Protein AF-A0AAW0KM69-F1 (afdb_monomer_lite)

Foldseek 3Di:
DVLLVLLVVLVVVVVPPPDDDDDDDDDDDDDDDDPDDPPPQLVLQLVLLLVLQVVDPCSPVVDDSVLSSLLSSLLSCSSVVPDPVVSVVSCVVPVVDDPVSSPVSNVVSSVSLNCLVPDPSSVVSVVVSVVVVVVVVVPD

InterPro domains:
  IPR004367 Cyclin, C-terminal domain [PF02984] (39-132)
  IPR004367 Cyclin, C-terminal domain [SM01332] (32-138)
  IPR036915 Cyclin-like superfamily [SSF47954] (38-133)

pLDDT: mean 71.15, std 20.93, range [28.84, 95.12]

Structure (mmCIF, N/CA/C/O backbone):
data_AF-A0AAW0KM69-F1
#
_entry.id   AF-A0AAW0KM69-F1
#
loop_
_atom_site.group_PDB
_atom_site.id
_atom_site.type_symbol
_atom_site.label_atom_id
_atom_site.label_alt_id
_atom_site.label_comp_id
_atom_site.label_asym_id
_atom_site.label_entity_id
_atom_site.label_seq_id
_atom_site.pdbx_PDB_ins_code
_atom_site.Cartn_x
_atom_site.Cartn_y
_atom_site.Cartn_z
_atom_site.occupancy
_atom_site.B_iso_or_equiv
_atom_site.auth_seq_id
_atom_site.auth_comp_id
_atom_site.auth_asym_id
_atom_site.auth_atom_id
_atom_site.pdbx_PDB_model_num
ATOM 1 N N . MET A 1 1 ? -13.275 2.344 11.285 1.00 47.19 1 MET A N 1
ATOM 2 C CA . MET A 1 1 ? -14.400 1.692 10.563 1.00 47.19 1 MET A CA 1
ATOM 3 C C . MET A 1 1 ? -14.613 2.178 9.125 1.00 47.19 1 MET A C 1
ATOM 5 O O . MET A 1 1 ? -14.965 1.356 8.287 1.00 47.19 1 MET A O 1
ATOM 9 N N . ALA A 1 2 ? -14.397 3.459 8.785 1.00 50.53 2 ALA A N 1
ATOM 10 C CA . ALA A 1 2 ? -14.649 3.976 7.429 1.00 50.53 2 ALA A CA 1
ATOM 11 C C . ALA A 1 2 ? -13.738 3.376 6.336 1.00 50.53 2 ALA A C 1
ATOM 13 O O . ALA A 1 2 ? -14.227 3.068 5.251 1.00 50.53 2 ALA A O 1
ATOM 14 N N . ILE A 1 3 ? -12.450 3.142 6.631 1.00 54.28 3 ILE A N 1
ATOM 15 C CA . ILE A 1 3 ? -11.499 2.487 5.711 1.00 54.28 3 ILE A CA 1
ATOM 16 C C . ILE A 1 3 ? -11.911 1.047 5.451 1.00 54.28 3 ILE A C 1
ATOM 18 O O . ILE A 1 3 ? -12.055 0.651 4.302 1.00 54.28 3 ILE A O 1
ATOM 22 N N . LEU A 1 4 ? -12.170 0.284 6.515 1.00 53.44 4 LEU A N 1
ATOM 23 C CA . LEU A 1 4 ? -12.628 -1.096 6.401 1.00 53.44 4 LEU A CA 1
ATOM 24 C C . LEU A 1 4 ? -13.962 -1.166 5.644 1.00 53.44 4 LEU A C 1
ATOM 26 O O . LEU A 1 4 ? -14.113 -2.000 4.767 1.00 53.44 4 LEU A O 1
ATOM 30 N N . ALA A 1 5 ? -14.895 -0.240 5.879 1.00 59.59 5 ALA A N 1
ATOM 31 C CA . ALA A 1 5 ? -16.146 -0.161 5.129 1.00 59.59 5 ALA A CA 1
ATOM 32 C C . ALA A 1 5 ? -15.955 0.260 3.659 1.00 59.59 5 ALA A C 1
ATOM 34 O O . ALA A 1 5 ? -16.709 -0.194 2.800 1.00 59.59 5 ALA A O 1
ATOM 35 N N . LYS A 1 6 ? -14.984 1.128 3.334 1.00 60.16 6 LYS A N 1
ATOM 36 C CA . LYS A 1 6 ? -14.626 1.476 1.944 1.00 60.16 6 LYS A CA 1
ATOM 37 C C . LYS A 1 6 ? -13.943 0.298 1.245 1.00 60.16 6 LYS A C 1
ATOM 39 O O . LYS A 1 6 ? -14.342 -0.033 0.134 1.00 60.16 6 LYS A O 1
ATOM 44 N N . LEU A 1 7 ? -13.010 -0.385 1.911 1.00 57.78 7 LEU A N 1
ATOM 45 C CA . LEU A 1 7 ? -12.372 -1.614 1.434 1.00 57.78 7 LEU A CA 1
ATOM 46 C C . LEU A 1 7 ? -13.420 -2.709 1.197 1.00 57.78 7 LEU A C 1
ATOM 48 O O . LEU A 1 7 ? -13.549 -3.186 0.076 1.00 57.78 7 LEU A O 1
ATOM 52 N N . LEU A 1 8 ? -14.244 -3.035 2.198 1.00 57.62 8 LEU A N 1
ATOM 53 C CA . LEU A 1 8 ? -15.314 -4.032 2.094 1.00 57.62 8 LEU A CA 1
ATOM 54 C C . LEU A 1 8 ? -16.343 -3.674 1.011 1.00 57.62 8 LEU A C 1
ATOM 56 O O . LEU A 1 8 ? -16.733 -4.553 0.249 1.00 57.62 8 LEU A O 1
ATOM 60 N N . ARG A 1 9 ? -16.746 -2.398 0.870 1.00 59.50 9 ARG A N 1
ATOM 61 C CA . ARG A 1 9 ? -17.599 -1.953 -0.254 1.00 59.50 9 ARG A CA 1
ATOM 62 C C . ARG A 1 9 ? -16.911 -2.135 -1.607 1.00 59.50 9 ARG A C 1
ATOM 64 O O . ARG A 1 9 ? -17.553 -2.566 -2.561 1.00 59.50 9 ARG A O 1
ATOM 71 N N . CYS A 1 10 ? -15.616 -1.839 -1.698 1.00 51.16 10 CYS A N 1
ATOM 72 C CA . CYS A 1 10 ? -14.842 -2.009 -2.926 1.00 51.16 10 CYS A CA 1
ATOM 73 C C . CYS A 1 10 ? -14.716 -3.492 -3.324 1.00 51.16 10 CYS A C 1
ATOM 75 O O . CYS A 1 10 ? -14.836 -3.812 -4.504 1.00 51.16 10 CYS A O 1
ATOM 77 N N . PHE A 1 11 ? -14.554 -4.405 -2.358 1.00 50.12 11 PHE A N 1
ATOM 78 C CA . PHE A 1 11 ? -14.540 -5.851 -2.619 1.00 50.12 11 PHE A CA 1
ATOM 79 C C . PHE A 1 11 ? -15.925 -6.404 -2.959 1.00 50.12 11 PHE A C 1
ATOM 81 O O . PHE A 1 11 ? -16.048 -7.177 -3.907 1.00 50.12 11 PHE A O 1
ATOM 88 N N . LYS A 1 12 ? -16.979 -5.965 -2.258 1.00 44.97 12 LYS A N 1
ATOM 89 C CA . LYS A 1 12 ? -18.355 -6.428 -2.497 1.00 44.97 12 LYS A CA 1
ATOM 90 C C . LYS A 1 12 ? -18.858 -6.061 -3.899 1.00 44.97 12 LYS A C 1
ATOM 92 O O . LYS A 1 12 ? -19.522 -6.871 -4.534 1.00 44.97 12 LYS A O 1
ATOM 97 N N . ASN A 1 13 ? -18.451 -4.907 -4.430 1.00 44.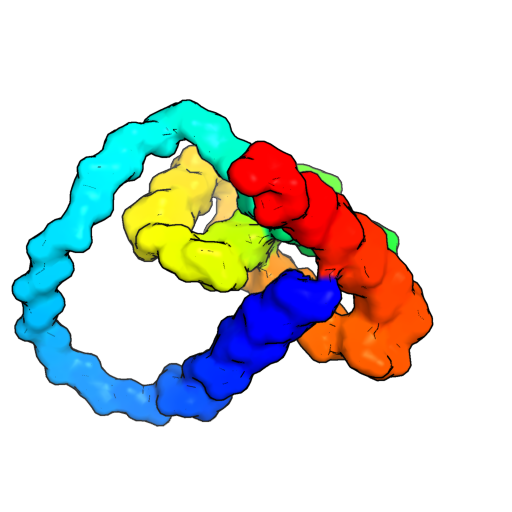69 13 ASN A N 1
ATOM 98 C CA . ASN A 1 13 ? -18.793 -4.499 -5.798 1.00 44.69 13 ASN A CA 1
ATOM 99 C C . ASN A 1 13 ? -17.961 -5.208 -6.886 1.00 44.69 13 ASN A C 1
ATOM 101 O O . ASN A 1 13 ? -18.360 -5.198 -8.045 1.00 44.69 13 ASN A O 1
ATOM 105 N N . LYS A 1 14 ? -16.824 -5.837 -6.550 1.00 42.59 14 LYS A N 1
ATOM 106 C CA . LYS A 1 14 ? -15.973 -6.540 -7.530 1.00 42.59 14 LYS A CA 1
ATOM 107 C C . LYS A 1 14 ? -16.419 -7.986 -7.797 1.00 42.59 14 LYS A C 1
ATOM 109 O O . LYS A 1 14 ? -16.033 -8.548 -8.813 1.00 42.59 14 LYS A O 1
ATOM 114 N N . VAL A 1 15 ? -17.264 -8.565 -6.937 1.00 37.44 15 VAL A N 1
ATOM 115 C CA . VAL A 1 15 ? -17.834 -9.918 -7.120 1.00 37.44 15 VAL A CA 1
ATOM 116 C C . VAL A 1 15 ? -18.979 -9.936 -8.152 1.00 37.44 15 VAL A C 1
ATOM 118 O O . VAL A 1 15 ? -19.299 -10.993 -8.679 1.00 37.44 15 VAL A O 1
ATOM 121 N N . HIS A 1 16 ? -19.551 -8.781 -8.517 1.00 31.88 16 HIS A N 1
ATOM 122 C CA . HIS A 1 16 ? -20.715 -8.702 -9.416 1.00 31.88 16 HIS A CA 1
ATOM 123 C C . HIS A 1 16 ? -20.429 -8.300 -10.873 1.00 31.88 16 HIS A C 1
ATOM 125 O O . HIS A 1 16 ? -21.357 -8.274 -11.676 1.00 31.88 16 HIS A O 1
ATOM 131 N N . HIS A 1 17 ? -19.181 -8.012 -11.254 1.00 36.69 17 HIS A N 1
ATOM 132 C CA . HIS A 1 17 ? -18.864 -7.551 -12.613 1.00 36.69 17 HIS A CA 1
ATOM 133 C C . HIS A 1 17 ? -17.930 -8.511 -13.357 1.00 36.69 17 HIS A C 1
ATOM 135 O O . HIS A 1 17 ? -16.790 -8.188 -13.672 1.00 36.69 17 HIS A O 1
ATOM 141 N N . HIS A 1 18 ? -18.468 -9.686 -13.684 1.00 32.22 18 HIS A N 1
ATOM 142 C CA . HIS A 1 18 ? -18.173 -10.372 -14.943 1.00 32.22 18 HIS A CA 1
ATOM 143 C C . HIS A 1 18 ? -19.503 -10.595 -15.672 1.00 32.22 18 HIS A C 1
ATOM 145 O O . HIS A 1 18 ? -20.041 -11.693 -15.730 1.00 32.22 18 HIS A O 1
ATOM 151 N N . ALA A 1 19 ? -20.066 -9.509 -16.192 1.00 32.28 19 ALA A N 1
ATOM 152 C CA . ALA A 1 19 ? -21.121 -9.563 -17.189 1.00 32.28 19 ALA A CA 1
ATOM 153 C C . ALA A 1 19 ? -20.836 -8.463 -18.211 1.00 32.28 19 ALA A C 1
ATOM 155 O O . ALA A 1 19 ? -20.729 -7.285 -17.875 1.00 32.28 19 ALA A O 1
ATOM 156 N N . HIS A 1 20 ? -20.621 -8.909 -19.441 1.00 38.34 20 HIS A N 1
ATOM 157 C CA . HIS A 1 20 ? -20.502 -8.110 -20.650 1.00 38.34 20 HIS A CA 1
ATOM 158 C C . HIS A 1 20 ? -21.661 -7.107 -20.739 1.00 38.34 20 HIS A C 1
ATOM 160 O O . HIS A 1 20 ? -22.808 -7.533 -20.639 1.00 38.34 20 HIS A O 1
ATOM 166 N N . ASN A 1 21 ? -21.388 -5.830 -21.019 1.00 32.62 21 ASN A N 1
ATOM 167 C CA . ASN A 1 21 ? -22.153 -5.121 -22.043 1.00 32.62 21 ASN A CA 1
ATOM 168 C C . ASN A 1 21 ? -21.432 -3.853 -22.512 1.00 32.62 21 ASN A C 1
ATOM 170 O O . ASN A 1 21 ? -20.995 -3.030 -21.708 1.00 32.62 21 ASN A O 1
ATOM 174 N N . ASN A 1 22 ? -21.358 -3.714 -23.831 1.00 41.06 22 ASN A N 1
ATOM 175 C CA . ASN A 1 22 ? -21.077 -2.464 -24.512 1.00 41.06 22 ASN A CA 1
ATOM 176 C C . ASN A 1 22 ? -22.274 -1.542 -24.287 1.00 41.06 22 ASN A C 1
ATOM 178 O O . ASN A 1 22 ? -23.395 -2.014 -24.411 1.00 41.06 22 ASN A O 1
ATOM 182 N N . ASN A 1 23 ? -22.039 -0.274 -23.953 1.00 32.75 23 ASN A N 1
ATOM 183 C CA . ASN A 1 23 ? -22.819 0.869 -24.429 1.00 32.75 23 ASN A CA 1
ATOM 184 C C . ASN A 1 23 ? -22.160 2.159 -23.937 1.00 32.75 23 ASN A C 1
ATOM 186 O O . ASN A 1 23 ? -21.913 2.356 -22.748 1.00 32.75 23 ASN A O 1
ATOM 190 N N . VAL A 1 24 ? -21.843 3.007 -24.909 1.00 43.28 24 VAL A N 1
ATOM 191 C CA . VAL A 1 24 ? -21.354 4.370 -24.741 1.00 43.28 24 VAL A CA 1
ATOM 192 C C . VAL A 1 24 ? -22.496 5.210 -24.175 1.00 43.28 24 VAL A C 1
ATOM 194 O O . VAL A 1 24 ? -23.535 5.337 -24.815 1.00 43.28 24 VAL A O 1
ATOM 197 N N . ALA A 1 25 ? -22.293 5.793 -23.000 1.00 30.78 25 ALA A N 1
ATOM 198 C CA . ALA A 1 25 ? -23.073 6.925 -22.522 1.00 30.78 25 ALA A CA 1
ATOM 199 C C . ALA A 1 25 ? -22.089 7.922 -21.907 1.00 30.78 25 ALA A C 1
ATOM 201 O O . ALA A 1 25 ? -21.454 7.661 -20.884 1.00 30.78 25 ALA A O 1
ATOM 202 N N . LEU A 1 26 ? -21.887 9.009 -22.648 1.00 37.03 26 LEU A N 1
ATOM 203 C CA . LEU A 1 26 ? -21.229 10.220 -22.198 1.00 37.03 26 LEU A CA 1
ATOM 204 C C . LEU A 1 26 ? -22.168 10.902 -21.210 1.00 37.03 26 LEU A C 1
ATOM 206 O O . LEU A 1 26 ? -23.218 11.361 -21.633 1.00 37.03 26 LEU A O 1
ATOM 210 N N . ASP A 1 27 ? -21.752 11.011 -19.956 1.00 28.84 27 ASP A N 1
ATOM 211 C CA . ASP A 1 27 ? -22.198 12.088 -19.079 1.00 28.84 27 ASP A CA 1
ATOM 212 C C . ASP A 1 27 ? -20.940 12.723 -18.485 1.00 28.84 27 ASP A C 1
ATOM 214 O O . ASP A 1 27 ? -20.256 12.169 -17.617 1.00 28.84 27 ASP A O 1
ATOM 218 N N . GLN A 1 28 ? -20.577 13.866 -19.063 1.00 39.62 28 GLN A N 1
ATOM 219 C CA . GLN A 1 28 ? -19.687 14.832 -18.442 1.00 39.62 28 GLN A CA 1
ATOM 220 C C . GLN A 1 28 ? -20.475 15.532 -17.338 1.00 39.62 28 GLN A C 1
ATOM 222 O O . GLN A 1 28 ? -21.555 16.029 -17.615 1.00 39.62 28 GLN A O 1
ATOM 227 N N . GLU A 1 29 ? -19.914 15.599 -16.131 1.00 36.75 29 GLU A N 1
ATOM 228 C CA . GLU A 1 29 ? -19.876 16.806 -15.290 1.00 36.75 29 GLU A CA 1
ATOM 229 C C . GLU A 1 29 ? -19.166 16.486 -13.966 1.00 36.75 29 GLU A C 1
ATOM 231 O O . GLU A 1 29 ? -19.710 15.858 -13.065 1.00 36.75 29 GLU A O 1
ATOM 236 N N . GLN A 1 30 ? -17.886 16.849 -13.885 1.00 29.95 30 GLN A N 1
ATOM 237 C CA . GLN A 1 30 ? -17.359 17.846 -12.945 1.00 29.95 30 GLN A CA 1
ATOM 238 C C . GLN A 1 30 ? -15.833 17.768 -12.953 1.00 29.95 30 GLN A C 1
ATOM 240 O O . GLN A 1 30 ? -15.185 16.905 -12.359 1.00 29.95 30 GLN A O 1
ATOM 245 N N . GLU A 1 31 ? -15.281 18.710 -13.702 1.00 47.16 31 GLU A N 1
ATOM 246 C CA . GLU A 1 31 ? -13.888 19.102 -13.723 1.00 47.16 31 GLU A CA 1
ATOM 247 C C . GLU A 1 31 ? -13.582 19.879 -12.433 1.00 47.16 31 GLU A C 1
ATOM 249 O O . GLU A 1 31 ? -13.763 21.090 -12.367 1.00 47.16 31 GLU A O 1
ATOM 254 N N . GLU A 1 32 ? -13.116 19.188 -11.388 1.00 38.94 32 GLU A N 1
ATOM 255 C CA . GLU A 1 32 ? -12.312 19.836 -10.348 1.00 38.94 32 GLU A CA 1
ATOM 256 C C . GLU A 1 32 ? -10.830 19.602 -10.632 1.00 38.94 32 GLU A C 1
ATOM 258 O O . GLU A 1 32 ? -10.205 18.586 -10.316 1.00 38.94 32 GLU A O 1
ATOM 263 N N . ASN A 1 33 ? -10.299 20.620 -11.290 1.00 37.53 33 ASN A N 1
ATOM 264 C CA . ASN A 1 33 ? -8.909 20.987 -11.395 1.00 37.53 33 ASN A CA 1
ATOM 265 C C . ASN A 1 33 ? -8.215 20.934 -10.016 1.00 37.53 33 ASN A C 1
ATOM 267 O O . ASN A 1 33 ? -8.421 21.803 -9.175 1.00 37.53 33 ASN A O 1
ATOM 271 N N . SER A 1 34 ? -7.356 19.939 -9.784 1.00 38.53 34 SER A N 1
ATOM 272 C CA . SER A 1 34 ? -6.227 20.103 -8.867 1.00 38.53 34 SER A CA 1
ATOM 273 C C . SER A 1 34 ? -5.110 19.106 -9.168 1.00 38.53 34 SER A C 1
ATOM 275 O O . SER A 1 34 ? -5.092 17.957 -8.723 1.00 38.53 34 SER A O 1
ATOM 277 N N . CYS A 1 35 ? -4.103 19.608 -9.875 1.00 41.91 35 CYS A N 1
ATOM 278 C CA . CYS A 1 35 ? -2.748 19.063 -9.908 1.00 41.91 35 CYS A CA 1
ATOM 279 C C . CYS A 1 35 ? -2.004 19.250 -8.552 1.00 41.91 35 CYS A C 1
ATOM 281 O O . CYS A 1 35 ? -0.796 19.047 -8.466 1.00 41.91 35 CYS A O 1
ATOM 283 N N . GLY A 1 36 ? -2.686 19.625 -7.463 1.00 49.09 36 GLY A N 1
ATOM 284 C CA . GLY A 1 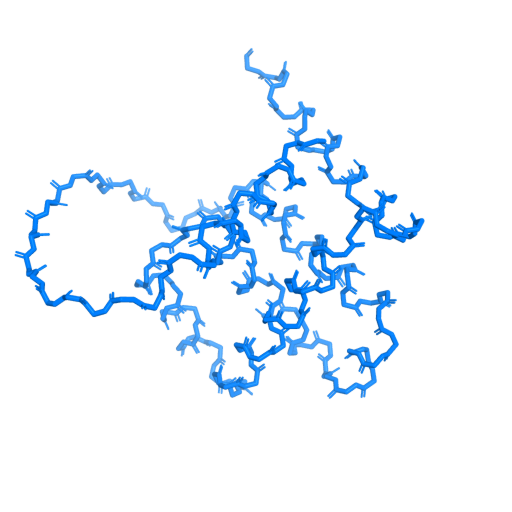36 ? -2.081 19.958 -6.176 1.00 49.09 36 GLY A CA 1
ATOM 285 C C . GLY A 1 36 ? -2.716 19.217 -5.001 1.00 49.09 36 GLY A C 1
ATOM 286 O O . GLY A 1 36 ? -3.857 19.457 -4.630 1.00 49.09 36 GLY A O 1
ATOM 287 N N . TYR A 1 37 ? -1.902 18.390 -4.347 1.00 47.16 37 TYR A N 1
ATOM 288 C CA . TYR A 1 37 ? -2.166 17.716 -3.075 1.00 47.16 37 TYR A CA 1
ATOM 289 C C . TYR A 1 37 ? -3.046 16.467 -3.184 1.00 47.16 37 TYR A C 1
ATOM 291 O O . TYR A 1 37 ? -4.272 16.505 -3.212 1.00 47.16 37 TYR A O 1
ATOM 299 N N . PHE A 1 38 ? -2.395 15.302 -3.150 1.00 61.53 38 PHE A N 1
ATOM 300 C CA . PHE A 1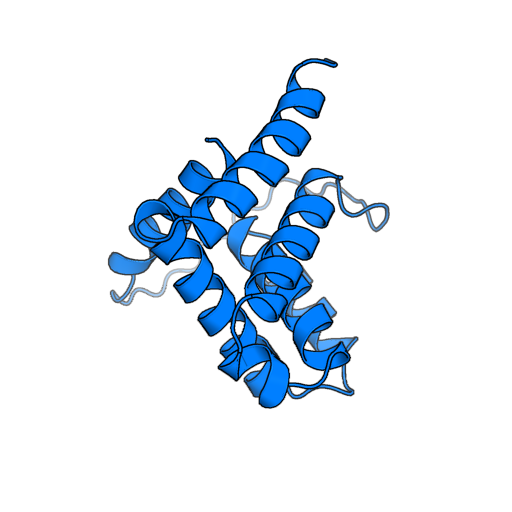 38 ? -3.037 14.105 -2.627 1.00 61.53 38 PHE A CA 1
ATOM 301 C C . PHE A 1 38 ? -3.707 14.466 -1.301 1.00 61.53 38 PHE A C 1
ATOM 303 O O . PHE A 1 38 ? -2.999 14.734 -0.324 1.00 61.53 38 PHE A O 1
ATOM 310 N N . ASP A 1 39 ? -5.041 14.507 -1.287 1.00 76.81 39 ASP A N 1
ATOM 311 C CA . ASP A 1 39 ? -5.782 14.750 -0.058 1.00 76.81 39 ASP A CA 1
ATOM 312 C C . ASP A 1 39 ? -5.294 13.769 1.015 1.00 76.81 39 ASP A C 1
ATOM 314 O O . ASP A 1 39 ? -4.827 12.661 0.726 1.00 76.81 39 ASP A O 1
ATOM 318 N N . ARG A 1 40 ? -5.326 14.199 2.269 1.00 78.88 40 ARG A N 1
ATOM 319 C CA . ARG A 1 40 ? -4.790 13.443 3.395 1.00 78.88 40 ARG A CA 1
ATOM 320 C C . ARG A 1 40 ? -5.387 12.038 3.468 1.00 78.88 40 ARG A C 1
ATOM 322 O O . ARG A 1 40 ? -4.663 11.103 3.797 1.00 78.88 40 ARG A O 1
ATOM 329 N N . GLU A 1 41 ? -6.649 11.868 3.072 1.00 80.56 41 GLU A N 1
ATOM 330 C CA . GLU A 1 41 ? -7.262 10.548 2.902 1.00 80.56 41 GLU A CA 1
ATOM 331 C C . GLU A 1 41 ? -6.476 9.657 1.922 1.00 80.56 41 GLU A C 1
ATOM 333 O O . GLU A 1 41 ? -6.170 8.508 2.240 1.00 80.56 41 GLU A O 1
ATOM 338 N N . PHE A 1 42 ? -6.088 10.180 0.756 1.00 85.06 42 PHE A N 1
ATOM 339 C CA . PHE A 1 42 ? -5.288 9.439 -0.219 1.00 85.06 42 PHE A CA 1
ATOM 340 C C . PHE A 1 42 ? -3.926 9.036 0.345 1.00 85.06 42 PHE A C 1
ATOM 342 O O . PHE A 1 42 ? -3.520 7.883 0.201 1.00 85.06 42 PHE A O 1
ATOM 349 N N . LYS A 1 43 ? -3.230 9.970 1.004 1.00 86.19 43 LYS A N 1
ATOM 350 C CA . LYS A 1 43 ? -1.921 9.700 1.620 1.00 86.19 43 LYS A CA 1
ATOM 351 C C . LYS A 1 43 ? -2.029 8.616 2.688 1.00 86.19 43 LYS A C 1
ATOM 353 O O . LYS A 1 43 ? -1.237 7.680 2.684 1.00 86.19 43 LYS A O 1
ATOM 358 N N . ASN A 1 44 ? -3.047 8.698 3.542 1.00 86.88 44 ASN A N 1
ATOM 359 C CA . ASN A 1 44 ? -3.306 7.702 4.577 1.00 86.88 44 ASN A CA 1
ATOM 360 C C . ASN A 1 44 ? -3.594 6.322 3.973 1.00 86.88 44 ASN A C 1
ATOM 362 O O . ASN A 1 44 ? -3.072 5.329 4.466 1.00 86.88 44 ASN A O 1
ATOM 366 N N . MET A 1 45 ? -4.355 6.251 2.877 1.00 86.56 45 MET A N 1
ATOM 367 C CA . MET A 1 45 ? -4.593 4.987 2.171 1.00 86.56 45 MET A CA 1
ATOM 368 C C . MET A 1 45 ? -3.318 4.417 1.540 1.00 86.56 45 MET A C 1
ATOM 370 O O . MET A 1 45 ? -3.096 3.210 1.608 1.00 86.56 45 MET A O 1
ATOM 374 N N . ALA A 1 46 ? -2.466 5.259 0.951 1.00 91.56 46 ALA A N 1
ATOM 375 C CA . ALA A 1 46 ? -1.190 4.820 0.392 1.00 91.56 46 ALA A CA 1
ATOM 376 C C . ALA A 1 46 ? -0.239 4.311 1.489 1.00 91.56 46 ALA A C 1
ATOM 378 O O . ALA A 1 46 ? 0.339 3.237 1.344 1.00 91.56 46 ALA A O 1
ATOM 379 N N . PHE A 1 47 ? -0.130 5.022 2.615 1.00 91.12 47 PHE A N 1
ATOM 380 C CA . PHE A 1 47 ? 0.664 4.568 3.758 1.00 91.12 47 PHE A CA 1
ATOM 381 C C . PHE A 1 47 ? 0.123 3.278 4.365 1.00 91.12 47 PHE A C 1
ATOM 383 O O . PHE A 1 47 ? 0.907 2.377 4.642 1.00 91.12 47 PHE A O 1
ATOM 390 N N . PHE A 1 48 ? -1.198 3.146 4.493 1.00 90.81 48 PHE A N 1
ATOM 391 C CA . PHE A 1 48 ? -1.822 1.904 4.934 1.00 90.81 48 PHE A CA 1
ATOM 392 C C . PHE A 1 48 ? -1.407 0.724 4.049 1.00 90.81 48 PHE A C 1
ATOM 394 O O . PHE A 1 48 ? -0.953 -0.290 4.568 1.00 90.81 48 PHE A O 1
ATOM 401 N N . PHE A 1 49 ? -1.491 0.853 2.721 1.00 91.56 49 PHE A N 1
ATOM 402 C CA . PHE A 1 49 ? -1.054 -0.216 1.818 1.00 91.56 49 PHE A CA 1
ATOM 403 C C . PHE A 1 49 ? 0.454 -0.485 1.880 1.00 91.56 49 PHE A C 1
ATOM 405 O O . PHE A 1 49 ? 0.864 -1.633 1.718 1.00 91.56 49 PHE A O 1
ATOM 412 N N . GLY A 1 50 ? 1.269 0.534 2.158 1.00 93.50 50 GLY A N 1
ATOM 413 C CA . GLY A 1 50 ? 2.692 0.362 2.446 1.00 93.50 50 GLY A CA 1
ATOM 414 C C . GLY A 1 50 ? 2.931 -0.462 3.713 1.00 93.50 50 GLY A C 1
ATOM 415 O O . GLY A 1 50 ? 3.711 -1.409 3.692 1.00 93.50 50 GLY A O 1
ATOM 416 N N . GLU A 1 51 ? 2.213 -0.175 4.800 1.00 92.06 51 GLU A N 1
ATOM 417 C CA . GLU A 1 51 ? 2.310 -0.972 6.029 1.00 92.06 51 GLU A CA 1
ATOM 418 C C . GLU A 1 51 ? 1.769 -2.392 5.830 1.00 92.06 51 GLU A C 1
ATOM 420 O O . GLU A 1 51 ? 2.351 -3.336 6.355 1.00 92.06 51 GLU A O 1
ATOM 425 N N . VAL A 1 52 ? 0.719 -2.585 5.025 1.00 90.44 52 VAL A N 1
ATOM 426 C CA . VAL A 1 52 ? 0.259 -3.930 4.639 1.00 90.44 52 VAL A CA 1
ATOM 427 C C . VAL A 1 52 ? 1.369 -4.704 3.925 1.00 90.44 52 VAL A C 1
ATOM 429 O O . VAL A 1 52 ? 1.582 -5.868 4.248 1.00 90.44 52 VAL A O 1
ATOM 432 N N . ALA A 1 53 ? 2.096 -4.062 3.004 1.00 92.25 53 ALA A N 1
ATOM 433 C CA . ALA A 1 53 ? 3.209 -4.688 2.293 1.00 92.25 53 ALA A CA 1
ATOM 434 C C . ALA A 1 53 ? 4.329 -5.129 3.244 1.00 92.25 53 ALA A C 1
ATOM 436 O O . ALA A 1 53 ? 4.780 -6.265 3.169 1.00 92.25 53 ALA A O 1
ATOM 437 N N . LEU A 1 54 ? 4.738 -4.248 4.163 1.00 91.19 54 LEU A N 1
ATOM 438 C CA . LEU A 1 54 ? 5.820 -4.519 5.118 1.00 91.19 54 LEU A CA 1
ATOM 439 C C . LEU A 1 54 ? 5.469 -5.599 6.147 1.00 91.19 54 LEU A C 1
ATOM 441 O O . LEU A 1 54 ? 6.357 -6.234 6.708 1.00 91.19 54 LEU A O 1
ATOM 445 N N . ASN A 1 55 ? 4.179 -5.801 6.413 1.00 88.19 55 ASN A N 1
ATOM 446 C CA . ASN A 1 55 ? 3.711 -6.849 7.316 1.00 88.19 55 ASN A CA 1
ATOM 447 C C . ASN A 1 55 ? 3.532 -8.208 6.624 1.00 88.19 55 ASN A C 1
ATOM 449 O O . ASN A 1 55 ? 3.293 -9.203 7.308 1.00 88.19 55 ASN A O 1
ATOM 453 N N . ASP A 1 56 ? 3.655 -8.268 5.297 1.00 88.62 56 ASP A N 1
ATOM 454 C CA . ASP A 1 56 ? 3.680 -9.516 4.546 1.00 88.62 56 ASP A CA 1
ATOM 455 C C . ASP A 1 56 ? 5.123 -9.859 4.154 1.00 88.62 56 ASP A C 1
ATOM 457 O O . ASP A 1 56 ? 5.776 -9.161 3.371 1.00 88.62 56 ASP A O 1
ATOM 461 N N . TYR A 1 57 ? 5.637 -10.951 4.725 1.00 89.50 57 TYR A N 1
ATOM 462 C CA . TYR A 1 57 ? 7.017 -11.381 4.497 1.00 89.50 57 TYR A CA 1
ATOM 463 C C . TYR A 1 57 ? 7.276 -11.646 3.012 1.00 89.50 57 TYR A C 1
ATOM 465 O O . TYR A 1 57 ? 8.286 -11.201 2.472 1.00 89.50 57 TYR A O 1
ATOM 473 N N . HIS A 1 58 ? 6.334 -12.311 2.338 1.00 89.56 58 HIS A N 1
ATOM 474 C CA . HIS A 1 58 ? 6.462 -12.650 0.927 1.00 89.56 58 HIS A CA 1
ATOM 475 C C . HIS A 1 58 ? 6.527 -11.393 0.050 1.00 89.56 58 HIS A C 1
ATOM 477 O O . HIS A 1 58 ? 7.415 -11.283 -0.793 1.00 89.56 58 HIS A O 1
ATOM 483 N N . ALA A 1 59 ? 5.648 -10.413 0.271 1.00 89.06 59 ALA A N 1
ATOM 484 C CA . ALA A 1 59 ? 5.672 -9.133 -0.428 1.00 89.06 59 ALA A CA 1
ATOM 485 C C . ALA A 1 59 ? 7.001 -8.394 -0.224 1.00 89.06 59 ALA A C 1
ATOM 487 O O . ALA A 1 59 ? 7.573 -7.890 -1.189 1.00 89.06 59 ALA A O 1
ATOM 488 N N . THR A 1 60 ? 7.503 -8.371 1.014 1.00 91.50 60 THR A N 1
ATOM 489 C CA . THR A 1 60 ? 8.720 -7.636 1.384 1.00 91.50 60 THR A CA 1
ATOM 490 C C . THR A 1 60 ? 9.981 -8.214 0.744 1.00 91.50 60 THR A C 1
ATOM 492 O O . THR A 1 60 ? 10.875 -7.456 0.378 1.00 91.50 60 THR A O 1
ATOM 495 N N . ILE A 1 61 ? 10.062 -9.538 0.577 1.00 94.12 61 ILE A N 1
ATOM 496 C CA . ILE A 1 61 ? 11.224 -10.181 -0.060 1.00 94.12 61 ILE A CA 1
ATOM 497 C C . ILE A 1 61 ? 11.103 -10.274 -1.587 1.00 94.12 61 ILE A C 1
ATOM 499 O O . ILE A 1 61 ? 12.118 -10.375 -2.270 1.00 94.12 61 ILE A O 1
ATOM 503 N N . SER A 1 62 ? 9.878 -10.264 -2.128 1.00 91.81 62 SER A N 1
ATOM 504 C CA . SER A 1 62 ? 9.630 -10.490 -3.562 1.00 91.81 62 SER A CA 1
ATOM 505 C C . SER A 1 62 ? 9.653 -9.212 -4.395 1.00 91.81 62 SER A C 1
ATOM 507 O O . SER A 1 62 ? 9.865 -9.278 -5.604 1.00 91.81 62 SER A O 1
ATOM 509 N N . TYR A 1 63 ? 9.417 -8.054 -3.776 1.00 91.94 63 TYR A N 1
ATOM 510 C CA . TYR A 1 63 ? 9.348 -6.769 -4.464 1.00 91.94 63 TYR A CA 1
ATOM 511 C C . TYR A 1 63 ? 10.335 -5.772 -3.868 1.00 91.94 63 TYR A C 1
ATOM 513 O O . TYR A 1 63 ? 10.525 -5.697 -2.657 1.00 91.94 63 TYR A O 1
ATOM 521 N N . SER A 1 64 ? 10.928 -4.947 -4.730 1.00 92.62 64 SER A N 1
ATOM 522 C CA . SER A 1 64 ? 11.771 -3.842 -4.272 1.00 92.62 64 SER A CA 1
ATOM 523 C C . SER A 1 64 ? 10.950 -2.801 -3.487 1.00 92.62 64 SER A C 1
ATOM 525 O O . SER A 1 64 ? 9.758 -2.618 -3.768 1.00 92.62 64 SER A O 1
ATOM 527 N N . PRO A 1 65 ? 11.568 -2.044 -2.556 1.00 93.12 65 PRO A N 1
ATOM 528 C CA . PRO A 1 65 ? 10.873 -0.986 -1.820 1.00 93.12 65 PRO A CA 1
ATOM 529 C C . PRO A 1 65 ? 10.196 0.054 -2.727 1.00 93.12 65 PRO A 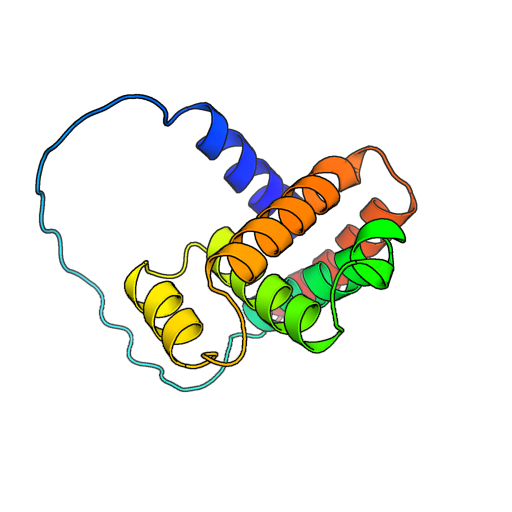C 1
ATOM 531 O O . PRO A 1 65 ? 9.111 0.542 -2.409 1.00 93.12 65 PRO A O 1
ATOM 534 N N . SER A 1 66 ? 10.795 0.367 -3.882 1.00 93.62 66 SER A N 1
ATOM 535 C CA . SER A 1 66 ? 10.208 1.276 -4.871 1.00 93.62 66 SER A CA 1
ATOM 536 C C . SER A 1 66 ? 8.981 0.670 -5.554 1.00 93.62 66 SER A C 1
ATOM 538 O O . SER A 1 66 ? 7.949 1.340 -5.625 1.00 93.62 66 SER A O 1
ATOM 540 N N . THR A 1 67 ? 9.024 -0.606 -5.965 1.00 93.44 67 THR A N 1
ATOM 541 C CA . THR A 1 67 ? 7.835 -1.297 -6.498 1.00 93.44 67 THR A CA 1
ATOM 542 C C . THR A 1 67 ? 6.707 -1.310 -5.463 1.00 93.44 67 THR A C 1
ATOM 544 O O . THR A 1 67 ? 5.557 -1.023 -5.809 1.00 93.44 67 THR A O 1
ATOM 547 N N . LEU A 1 68 ? 7.011 -1.602 -4.193 1.00 95.12 68 LEU A N 1
ATOM 548 C CA . LEU A 1 68 ? 6.014 -1.612 -3.119 1.00 95.12 68 LEU A CA 1
ATOM 549 C C . LEU A 1 68 ? 5.369 -0.234 -2.931 1.00 95.12 68 LEU A C 1
ATOM 551 O O . LEU A 1 68 ? 4.144 -0.142 -2.852 1.00 95.12 68 LEU A O 1
ATOM 555 N N . ALA A 1 69 ? 6.164 0.840 -2.934 1.00 94.31 69 ALA A N 1
ATOM 556 C CA . ALA A 1 69 ? 5.659 2.206 -2.810 1.00 94.31 69 ALA A CA 1
ATOM 557 C C . ALA A 1 69 ? 4.727 2.590 -3.974 1.00 94.31 69 ALA A C 1
ATOM 559 O O . ALA A 1 69 ? 3.614 3.073 -3.750 1.00 94.31 69 ALA A O 1
ATOM 560 N N . VAL A 1 70 ? 5.135 2.320 -5.219 1.00 94.25 70 VAL A N 1
ATOM 561 C CA . VAL A 1 70 ? 4.321 2.602 -6.416 1.00 94.25 70 VAL A CA 1
ATOM 562 C C . VAL A 1 70 ? 3.027 1.782 -6.400 1.00 94.25 70 VAL A C 1
ATOM 564 O O . VAL A 1 70 ? 1.948 2.307 -6.687 1.00 94.25 70 VAL A O 1
ATOM 567 N N . SER A 1 71 ? 3.107 0.515 -5.996 1.00 94.62 71 SER A N 1
ATOM 568 C CA . SER A 1 71 ? 1.956 -0.389 -5.891 1.00 94.62 71 SER A CA 1
ATOM 569 C C . SER A 1 71 ? 0.983 0.023 -4.791 1.00 94.62 71 SER A C 1
ATOM 571 O O . SER A 1 71 ? -0.228 -0.067 -4.986 1.00 94.62 71 SER A O 1
ATOM 573 N N . ALA A 1 72 ? 1.478 0.529 -3.661 1.00 94.31 72 ALA A N 1
ATOM 574 C CA . ALA A 1 72 ? 0.651 1.044 -2.575 1.00 94.31 72 ALA A CA 1
ATOM 575 C C . ALA A 1 72 ? -0.123 2.307 -2.991 1.00 94.31 72 ALA A C 1
ATOM 577 O O . ALA A 1 72 ? -1.327 2.413 -2.739 1.00 94.31 72 ALA A O 1
ATOM 578 N N . ILE A 1 73 ? 0.534 3.229 -3.704 1.00 93.06 73 ILE A N 1
ATOM 579 C CA . ILE A 1 73 ? -0.113 4.415 -4.287 1.00 93.06 73 ILE A CA 1
ATOM 580 C C . ILE A 1 73 ? -1.177 3.982 -5.301 1.00 93.06 73 ILE A C 1
ATOM 582 O O . ILE A 1 73 ? -2.319 4.440 -5.238 1.00 93.06 73 ILE A O 1
ATOM 586 N N . TYR A 1 74 ? -0.844 3.052 -6.197 1.00 92.38 74 TYR A N 1
ATOM 587 C CA . TYR A 1 74 ? -1.784 2.544 -7.193 1.00 92.38 74 TYR A CA 1
ATOM 588 C C . TYR A 1 74 ? -2.985 1.818 -6.555 1.00 92.38 74 TYR A C 1
ATOM 590 O O . TYR A 1 74 ? -4.129 2.008 -6.982 1.00 92.38 74 TYR A O 1
ATOM 598 N N . ALA A 1 75 ? -2.766 1.039 -5.492 1.00 91.75 75 ALA A N 1
ATOM 599 C CA . ALA A 1 75 ? -3.828 0.402 -4.714 1.00 91.75 75 ALA A CA 1
ATOM 600 C C . ALA A 1 75 ? -4.759 1.443 -4.070 1.00 91.75 75 ALA A C 1
ATOM 602 O O . ALA A 1 75 ? -5.982 1.327 -4.180 1.00 91.75 75 ALA A O 1
ATOM 603 N N . ALA A 1 76 ? -4.206 2.509 -3.482 1.00 90.44 76 ALA A N 1
ATOM 604 C CA . ALA A 1 76 ? -4.986 3.622 -2.943 1.00 90.44 76 ALA A CA 1
ATOM 605 C C . ALA A 1 76 ? -5.820 4.327 -4.028 1.00 90.44 76 ALA A C 1
ATOM 607 O O . ALA A 1 76 ? -7.001 4.606 -3.811 1.00 90.44 76 ALA A O 1
ATOM 608 N N . MET A 1 77 ? -5.252 4.545 -5.224 1.00 89.31 77 MET A N 1
ATOM 609 C CA . MET A 1 77 ? -5.988 5.087 -6.378 1.00 89.31 77 MET A CA 1
ATOM 610 C C . MET A 1 77 ? -7.171 4.200 -6.776 1.00 89.31 77 MET A C 1
ATOM 612 O O . MET A 1 77 ? -8.242 4.717 -7.100 1.00 89.31 77 MET A O 1
ATOM 616 N N . CYS A 1 78 ? -6.990 2.877 -6.744 1.00 86.31 78 CYS A N 1
ATOM 617 C CA . CYS A 1 78 ? -8.048 1.919 -7.058 1.00 86.31 78 CYS A CA 1
ATOM 618 C C . CYS A 1 78 ? -9.185 1.962 -6.030 1.00 86.31 78 CYS A C 1
ATOM 620 O O . CYS A 1 78 ? -10.349 2.032 -6.421 1.00 86.31 78 CYS A O 1
ATOM 622 N N . VAL A 1 79 ? -8.860 1.970 -4.733 1.00 83.94 79 VAL A N 1
ATOM 623 C CA . VAL A 1 79 ? -9.863 1.982 -3.653 1.00 83.94 79 VAL A CA 1
ATOM 624 C C . VAL A 1 79 ? -10.650 3.289 -3.617 1.00 83.94 79 VAL A C 1
ATOM 626 O O . VAL A 1 79 ? -11.865 3.274 -3.426 1.00 83.94 79 VAL A O 1
ATOM 629 N N . LEU A 1 80 ? -9.983 4.420 -3.843 1.00 81.81 80 LEU A N 1
ATOM 630 C CA . LEU A 1 80 ? -10.620 5.739 -3.855 1.00 81.81 80 LEU A CA 1
ATOM 631 C C . LEU A 1 80 ? -11.305 6.060 -5.192 1.00 81.81 80 LEU A C 1
ATOM 633 O O . LEU A 1 80 ? -11.705 7.198 -5.409 1.00 81.81 80 LEU A O 1
ATOM 637 N N . LYS A 1 81 ? -11.448 5.065 -6.083 1.00 75.81 81 LYS A N 1
ATOM 638 C CA . LYS A 1 81 ? -12.105 5.182 -7.395 1.00 75.81 81 LYS A CA 1
ATOM 639 C C . LYS A 1 81 ? -11.611 6.381 -8.214 1.00 75.81 81 LYS A C 1
ATOM 641 O O . LYS A 1 81 ? -12.391 7.018 -8.918 1.00 75.81 81 LYS A O 1
ATOM 646 N N . LYS A 1 82 ? -10.307 6.678 -8.154 1.00 75.50 82 LYS A N 1
ATOM 647 C CA . LYS A 1 82 ? -9.713 7.706 -9.020 1.00 75.50 82 LYS A CA 1
ATOM 648 C C . LYS A 1 82 ? -9.929 7.331 -10.491 1.00 75.50 82 LYS A C 1
ATOM 650 O O . LYS A 1 82 ? -9.950 6.142 -10.837 1.00 75.50 82 LYS A O 1
ATOM 655 N N . SER A 1 83 ? -10.091 8.346 -11.342 1.00 76.19 83 SER A N 1
ATOM 656 C CA . SER A 1 83 ? -10.433 8.162 -12.755 1.00 76.19 83 SER A CA 1
ATOM 657 C C . SER A 1 83 ? -9.430 7.249 -13.472 1.00 76.19 83 SER A C 1
ATOM 659 O O . SER A 1 83 ? -8.248 7.162 -13.111 1.00 76.19 83 SER A O 1
ATOM 661 N N . HIS A 1 84 ? -9.901 6.539 -14.503 1.00 75.06 84 HIS A N 1
ATOM 662 C CA . HIS A 1 84 ? -9.040 5.676 -15.314 1.00 75.06 84 HIS A CA 1
ATOM 663 C C . HIS A 1 84 ? -7.863 6.461 -15.920 1.00 75.06 84 HIS A C 1
ATOM 665 O O . HIS A 1 84 ? -6.733 5.972 -15.908 1.00 75.06 84 HIS A O 1
ATOM 671 N N . GLY A 1 85 ? -8.107 7.710 -16.335 1.00 78.62 85 GLY A N 1
ATOM 672 C CA . GLY A 1 85 ? -7.083 8.627 -16.837 1.00 78.62 85 GLY A CA 1
ATOM 673 C C . GLY A 1 85 ? -5.959 8.882 -15.830 1.00 78.62 85 GLY A C 1
ATOM 674 O O . GLY A 1 85 ? -4.793 8.683 -16.162 1.00 78.62 85 GLY A O 1
ATOM 675 N N . SER A 1 86 ? -6.280 9.216 -14.574 1.00 78.88 86 SER A N 1
ATOM 676 C CA . SER A 1 86 ? -5.256 9.460 -13.545 1.00 78.88 86 SER A CA 1
ATOM 677 C C . SER A 1 86 ? -4.383 8.231 -13.284 1.00 78.88 86 SER A C 1
ATOM 679 O O . SER A 1 86 ? -3.170 8.357 -13.129 1.00 78.88 86 SER A O 1
ATOM 681 N N . LYS A 1 87 ? -4.980 7.031 -13.261 1.00 82.69 87 LYS A N 1
ATOM 682 C CA . LYS A 1 87 ? -4.243 5.769 -13.080 1.00 82.69 87 LYS A CA 1
ATOM 683 C C . LYS A 1 87 ? -3.291 5.491 -14.241 1.00 82.69 87 LYS A C 1
ATOM 685 O O . LYS A 1 87 ? -2.156 5.083 -14.007 1.00 82.69 87 LYS A O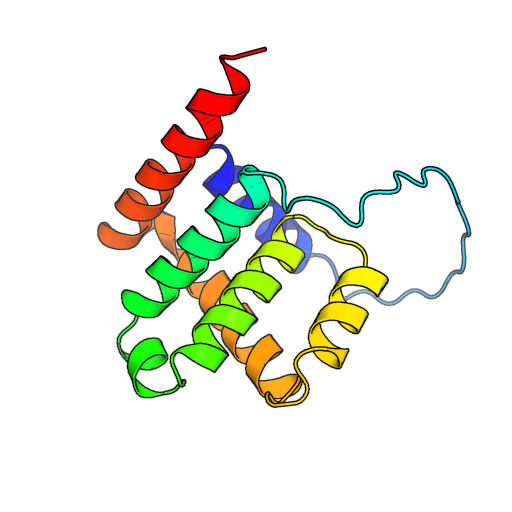 1
ATOM 690 N N . GLN A 1 88 ? -3.739 5.721 -15.474 1.00 79.44 88 GLN A N 1
ATOM 691 C CA . GLN A 1 88 ? -2.915 5.516 -16.662 1.00 79.44 88 GLN A CA 1
ATOM 692 C C . GLN A 1 88 ? -1.739 6.496 -16.706 1.00 79.44 88 GLN A C 1
ATOM 694 O O . GLN A 1 88 ? -0.616 6.077 -16.975 1.00 79.44 88 GLN A O 1
ATOM 699 N N . ILE A 1 89 ? -1.988 7.773 -16.395 1.00 83.75 89 ILE A N 1
ATOM 700 C CA . ILE A 1 89 ? -0.948 8.804 -16.305 1.00 83.75 89 ILE A CA 1
ATOM 701 C C . ILE A 1 89 ? 0.090 8.404 -15.254 1.00 83.75 89 ILE A C 1
ATOM 703 O O . ILE A 1 89 ? 1.270 8.331 -15.573 1.00 83.75 89 ILE A O 1
ATOM 707 N N . PHE A 1 90 ? -0.342 8.035 -14.045 1.00 86.31 90 PHE A N 1
ATOM 708 C CA . PHE A 1 90 ? 0.564 7.605 -12.977 1.00 86.31 90 PHE A CA 1
ATOM 709 C C . PHE A 1 90 ? 1.460 6.429 -13.398 1.00 86.31 90 PHE A C 1
ATOM 711 O O . PHE A 1 90 ? 2.673 6.470 -13.198 1.00 86.31 90 PHE A O 1
ATOM 718 N N . LEU A 1 91 ? 0.889 5.400 -14.032 1.00 84.56 91 LEU A N 1
ATOM 719 C CA . LEU A 1 91 ? 1.659 4.266 -14.551 1.00 84.56 91 LEU A CA 1
ATOM 720 C C . LEU A 1 91 ? 2.624 4.666 -15.678 1.00 84.56 91 LEU A C 1
ATOM 722 O O . LEU A 1 91 ? 3.691 4.078 -15.806 1.00 84.56 91 LEU A O 1
ATOM 726 N N . ASN A 1 92 ? 2.257 5.645 -16.506 1.00 82.50 92 ASN A N 1
ATOM 727 C CA . ASN A 1 92 ? 3.099 6.134 -17.599 1.00 82.50 92 ASN A CA 1
ATOM 728 C C . ASN A 1 92 ? 4.240 7.040 -17.116 1.00 82.50 92 ASN A C 1
ATOM 730 O O . ASN A 1 92 ? 5.247 7.141 -17.809 1.00 82.50 92 ASN A O 1
ATOM 734 N N . THR A 1 93 ? 4.090 7.699 -15.966 1.00 84.00 93 THR A N 1
ATOM 735 C CA . THR A 1 93 ? 5.139 8.527 -15.350 1.00 84.00 93 THR A CA 1
ATOM 736 C C . THR A 1 93 ? 6.163 7.678 -14.591 1.00 84.00 93 THR A C 1
ATOM 738 O O . THR A 1 93 ? 7.336 8.029 -14.547 1.00 84.00 93 THR A O 1
ATOM 741 N N . ASN A 1 94 ? 5.758 6.529 -14.044 1.00 80.50 94 ASN A N 1
ATOM 742 C CA . ASN A 1 94 ? 6.640 5.609 -13.317 1.00 80.50 94 ASN A CA 1
ATOM 743 C C . ASN A 1 94 ? 7.211 4.513 -14.241 1.00 80.50 94 ASN A C 1
ATOM 745 O O . ASN A 1 94 ? 7.053 3.323 -13.976 1.00 80.50 94 ASN A O 1
ATOM 749 N N . GLN A 1 95 ? 7.857 4.912 -15.345 1.00 73.62 95 GLN A N 1
ATOM 750 C CA . GLN A 1 95 ? 8.316 3.998 -16.413 1.00 73.62 95 GLN A CA 1
ATOM 751 C C . GLN A 1 95 ? 9.375 2.984 -15.974 1.00 73.62 95 GLN A C 1
ATOM 753 O O . GLN A 1 95 ? 9.543 1.958 -16.626 1.00 73.62 95 GLN A O 1
ATOM 758 N N . SER A 1 96 ? 10.075 3.251 -14.869 1.00 79.19 96 SER A N 1
ATOM 759 C CA . SER A 1 96 ? 11.060 2.333 -14.292 1.00 79.19 96 SER A CA 1
ATOM 760 C C . SER A 1 96 ? 10.444 1.040 -13.752 1.00 79.19 96 SER A C 1
ATOM 762 O O . SER A 1 96 ? 11.181 0.108 -13.447 1.00 79.19 96 SER A O 1
ATOM 764 N N . HIS A 1 97 ? 9.114 0.973 -13.621 1.00 78.44 97 HIS A N 1
ATOM 765 C CA . HIS A 1 97 ? 8.398 -0.196 -13.126 1.00 78.44 97 HIS A CA 1
ATOM 766 C C . HIS A 1 97 ? 7.483 -0.785 -14.197 1.00 78.44 97 HIS A C 1
ATOM 768 O O . HIS A 1 97 ? 6.761 -0.075 -14.902 1.00 78.44 97 HIS A O 1
ATOM 774 N N . SER A 1 98 ? 7.452 -2.115 -14.280 1.00 85.31 98 SER A N 1
ATOM 775 C CA . SER A 1 98 ? 6.505 -2.808 -15.148 1.00 85.31 98 SER A CA 1
ATOM 776 C C . SER A 1 98 ? 5.071 -2.550 -14.680 1.00 85.31 98 SER A C 1
ATOM 778 O O . SER A 1 98 ? 4.710 -2.812 -13.531 1.00 85.31 98 SER A O 1
ATOM 780 N N . LYS A 1 99 ? 4.207 -2.088 -15.594 1.00 87.00 99 LYS A N 1
ATOM 781 C CA . LYS A 1 99 ? 2.772 -1.886 -15.318 1.00 87.00 99 LYS A CA 1
ATOM 782 C C . LYS A 1 99 ? 2.104 -3.168 -14.811 1.00 87.00 99 LYS A C 1
ATOM 784 O O . LYS A 1 99 ? 1.243 -3.112 -13.933 1.00 87.00 99 LYS A O 1
ATOM 789 N N . GLY A 1 100 ? 2.510 -4.320 -15.349 1.00 87.69 100 GLY A N 1
ATOM 790 C CA . GLY A 1 100 ? 2.021 -5.627 -14.910 1.00 87.69 100 GLY A CA 1
ATOM 791 C C . GLY A 1 100 ? 2.427 -5.934 -13.469 1.00 87.69 100 GLY A C 1
ATOM 792 O O . GLY A 1 100 ? 1.595 -6.330 -12.664 1.00 87.69 100 GLY A O 1
ATOM 793 N N . GLU A 1 101 ? 3.680 -5.664 -13.110 1.00 90.12 101 GLU A N 1
ATOM 794 C CA . GLU A 1 101 ? 4.198 -5.891 -11.757 1.00 90.12 101 GLU A CA 1
ATOM 795 C C . GLU A 1 101 ? 3.483 -5.014 -10.718 1.00 90.12 101 GLU A C 1
ATOM 797 O O . GLU A 1 101 ? 2.989 -5.524 -9.712 1.00 90.12 101 GLU A O 1
ATOM 802 N N . VAL A 1 102 ? 3.330 -3.714 -11.004 1.00 92.38 102 VAL A N 1
ATOM 803 C CA . VAL A 1 102 ? 2.637 -2.759 -10.121 1.00 92.38 102 VAL A CA 1
ATOM 804 C C . VAL A 1 102 ? 1.174 -3.150 -9.913 1.00 92.38 102 VAL A C 1
ATOM 806 O O . VAL A 1 102 ? 0.661 -3.112 -8.795 1.00 92.38 102 VAL A O 1
ATOM 809 N N . THR A 1 103 ? 0.477 -3.541 -10.983 1.00 90.44 103 THR A N 1
ATOM 810 C CA . THR A 1 103 ? -0.939 -3.930 -10.901 1.00 90.44 103 THR A CA 1
ATOM 811 C C . THR A 1 103 ? -1.135 -5.247 -10.149 1.00 90.44 103 THR A C 1
ATOM 813 O O . THR A 1 103 ? -2.056 -5.344 -9.333 1.00 90.44 103 THR A O 1
ATOM 816 N N . LEU A 1 104 ? -0.256 -6.233 -10.360 1.00 92.31 104 LEU A N 1
ATOM 817 C CA . LEU A 1 104 ? -0.260 -7.502 -9.627 1.00 92.31 104 LEU A CA 1
ATOM 818 C C . LEU A 1 104 ? 0.016 -7.288 -8.135 1.00 92.31 104 LEU A C 1
ATOM 820 O O . LEU A 1 104 ? -0.777 -7.731 -7.299 1.00 92.31 104 LEU A O 1
ATOM 824 N N . CYS A 1 105 ? 1.077 -6.548 -7.800 1.00 93.75 105 CYS A N 1
ATOM 825 C CA . CYS A 1 105 ? 1.423 -6.238 -6.417 1.00 93.75 105 CYS A CA 1
ATOM 826 C C . CYS A 1 105 ? 0.293 -5.453 -5.734 1.00 93.75 105 CYS A C 1
ATOM 828 O O . CYS A 1 105 ? -0.155 -5.823 -4.652 1.00 93.75 105 CYS A O 1
ATOM 830 N N . ALA A 1 106 ? -0.266 -4.428 -6.383 1.00 92.88 106 ALA A N 1
ATOM 831 C CA . ALA A 1 106 ? -1.407 -3.688 -5.842 1.00 92.88 106 ALA A CA 1
ATOM 832 C C . ALA A 1 106 ? -2.639 -4.580 -5.602 1.00 92.88 106 ALA A C 1
ATOM 834 O O . ALA A 1 106 ? -3.394 -4.360 -4.651 1.00 92.88 106 ALA A O 1
ATOM 835 N N . GLY A 1 107 ? -2.870 -5.583 -6.453 1.00 90.12 107 GLY A N 1
ATOM 836 C CA . GLY A 1 107 ? -3.926 -6.578 -6.270 1.00 90.12 107 GLY A CA 1
ATOM 837 C C . GLY A 1 107 ? -3.690 -7.474 -5.051 1.00 90.12 107 GLY A C 1
ATOM 838 O O . GLY A 1 107 ? -4.622 -7.724 -4.284 1.00 90.12 107 GLY A O 1
ATOM 839 N N . MET A 1 108 ? -2.447 -7.909 -4.839 1.00 92.19 108 MET A N 1
ATOM 840 C CA . MET A 1 108 ? -2.039 -8.661 -3.651 1.00 92.19 108 MET A CA 1
ATOM 841 C C . MET A 1 108 ? -2.241 -7.840 -2.370 1.00 92.19 108 MET A C 1
ATOM 843 O O . MET A 1 108 ? -2.895 -8.319 -1.446 1.00 92.19 108 MET A O 1
ATOM 847 N N . LEU A 1 109 ? -1.788 -6.581 -2.341 1.00 90.88 109 LEU A N 1
ATOM 848 C CA . LEU A 1 109 ? -1.965 -5.685 -1.188 1.00 90.88 109 LEU A CA 1
ATOM 849 C C . LEU A 1 109 ? -3.443 -5.470 -0.840 1.00 90.88 109 LEU A C 1
ATOM 851 O O . LEU A 1 109 ? -3.826 -5.475 0.328 1.00 90.88 109 LEU A O 1
ATOM 855 N N . GLN A 1 110 ? -4.299 -5.339 -1.854 1.00 89.38 110 GLN A N 1
ATOM 856 C CA . GLN A 1 110 ? -5.748 -5.274 -1.668 1.00 89.38 110 GLN A CA 1
ATOM 857 C C . GLN A 1 110 ? -6.299 -6.558 -1.030 1.00 89.38 110 GLN A C 1
ATOM 859 O O . GLN A 1 110 ? -7.068 -6.480 -0.074 1.00 89.38 110 GLN A O 1
ATOM 864 N N . ARG A 1 111 ? -5.889 -7.740 -1.507 1.00 86.69 111 ARG A N 1
ATOM 865 C CA . ARG A 1 111 ? -6.320 -9.020 -0.920 1.00 86.69 111 ARG A CA 1
ATOM 866 C C . ARG A 1 111 ? -5.888 -9.146 0.540 1.00 86.69 111 ARG A C 1
ATOM 868 O O . ARG A 1 111 ? -6.734 -9.441 1.379 1.00 86.69 111 ARG A O 1
ATOM 875 N N . LEU A 1 112 ? -4.631 -8.841 0.849 1.00 84.81 112 LEU A N 1
ATOM 876 C CA . LEU A 1 112 ? -4.111 -8.846 2.220 1.00 84.81 112 LEU A CA 1
ATOM 877 C C . LEU A 1 112 ? -4.909 -7.898 3.127 1.00 84.81 112 LEU A C 1
ATOM 879 O O . LEU A 1 112 ? -5.378 -8.299 4.190 1.00 84.81 112 LEU A O 1
ATOM 883 N N . ALA A 1 113 ? -5.175 -6.675 2.661 1.00 84.38 113 ALA A N 1
ATOM 884 C CA . ALA A 1 113 ? -5.998 -5.712 3.389 1.00 84.38 113 ALA A CA 1
ATOM 885 C 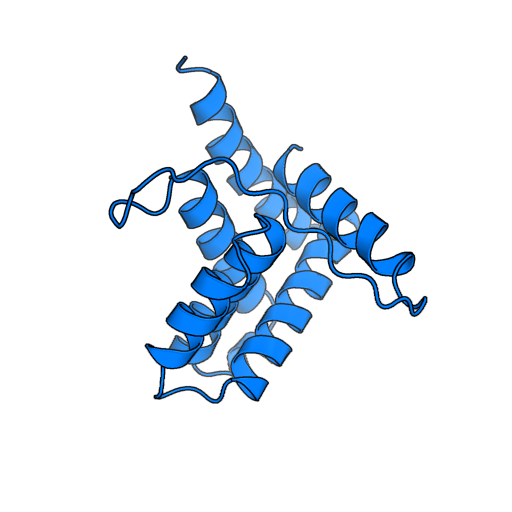C . ALA A 1 113 ? -7.450 -6.186 3.600 1.00 84.38 113 ALA A C 1
ATOM 887 O O . ALA A 1 113 ? -8.067 -5.858 4.612 1.00 84.38 113 ALA A O 1
ATOM 888 N N . SER A 1 114 ? -8.015 -6.969 2.675 1.00 77.44 114 SER A N 1
ATOM 889 C CA . SER A 1 114 ? -9.372 -7.524 2.812 1.00 77.44 114 SER A CA 1
ATOM 890 C C . SER A 1 114 ? -9.483 -8.585 3.911 1.00 77.44 114 SER A C 1
ATOM 892 O O . SER A 1 114 ? -10.549 -8.756 4.498 1.00 77.44 114 SER A O 1
ATOM 894 N N . MET A 1 115 ? -8.366 -9.237 4.246 1.00 72.56 115 MET A N 1
ATOM 895 C CA . MET A 1 115 ? -8.260 -10.210 5.336 1.00 72.56 115 MET A CA 1
ATOM 896 C C . MET A 1 115 ? -8.062 -9.534 6.706 1.00 72.56 115 MET A C 1
ATOM 898 O O . MET A 1 115 ? -7.872 -10.203 7.721 1.00 72.56 115 MET A O 1
ATOM 902 N N . ALA A 1 116 ? -8.149 -8.200 6.780 1.00 64.62 116 ALA A N 1
ATOM 903 C CA . ALA A 1 116 ? -8.048 -7.458 8.035 1.00 64.62 116 ALA A CA 1
ATOM 904 C C . ALA A 1 116 ? -8.990 -7.913 9.165 1.00 64.62 116 ALA A C 1
ATOM 906 O O . ALA A 1 116 ? -8.561 -7.900 10.320 1.00 64.62 116 ALA A O 1
ATOM 907 N N . PRO A 1 117 ? -10.231 -8.369 8.902 1.00 58.22 117 PRO A N 1
ATOM 908 C CA . PRO A 1 117 ? -11.107 -8.854 9.964 1.00 58.22 117 PRO A CA 1
ATOM 909 C C . PRO A 1 117 ? -10.589 -10.112 10.673 1.00 58.22 117 PRO A C 1
ATOM 911 O O . PRO A 1 117 ? -10.959 -10.334 11.826 1.00 58.22 117 PRO A O 1
ATOM 914 N N . THR A 1 118 ? -9.737 -10.914 10.023 1.00 62.38 118 THR A N 1
ATOM 915 C CA . THR A 1 118 ? -9.313 -12.233 10.519 1.00 62.38 118 THR A CA 1
ATOM 916 C C . THR A 1 118 ? -7.958 -12.229 11.230 1.00 62.38 118 THR A C 1
ATOM 918 O O . THR A 1 118 ? -7.673 -13.157 11.979 1.00 62.38 118 THR A O 1
ATOM 921 N N . GLY A 1 119 ? -7.126 -11.197 11.040 1.00 69.81 119 GLY A N 1
ATOM 922 C CA . GLY A 1 119 ? -5.776 -11.119 11.613 1.00 69.81 119 GLY A CA 1
ATOM 923 C C . GLY A 1 119 ? -5.594 -9.959 12.594 1.00 69.81 119 GLY A C 1
ATOM 924 O O . GLY A 1 119 ? -5.914 -8.818 12.267 1.00 69.81 119 GLY A O 1
ATOM 925 N N . LYS A 1 120 ? -5.011 -10.225 13.775 1.00 77.88 120 LYS A N 1
ATOM 926 C CA . LYS A 1 120 ? -4.734 -9.210 14.817 1.00 77.88 120 LYS A CA 1
ATOM 927 C C . LYS A 1 120 ? -3.944 -8.013 14.268 1.00 77.88 120 LYS A C 1
ATOM 929 O O . LYS A 1 120 ? -4.328 -6.874 14.492 1.00 77.88 120 LYS A O 1
ATOM 934 N N . LEU A 1 121 ? -2.889 -8.286 13.502 1.00 75.75 121 LEU A N 1
ATOM 935 C CA . LEU A 1 121 ? -1.993 -7.276 12.931 1.00 75.75 121 LEU A CA 1
ATOM 936 C C . LEU A 1 121 ? -2.709 -6.348 11.938 1.00 75.75 121 LEU A C 1
ATOM 938 O O . LEU A 1 121 ? -2.670 -5.129 12.076 1.00 75.75 121 LEU A O 1
ATOM 942 N N . MET A 1 122 ? -3.432 -6.925 10.978 1.00 74.38 122 MET A N 1
ATOM 943 C CA . MET A 1 122 ? -4.163 -6.161 9.963 1.00 74.38 122 MET A CA 1
ATOM 944 C C . MET A 1 122 ? -5.335 -5.369 10.561 1.00 74.38 122 MET A C 1
ATOM 946 O O . MET A 1 122 ? -5.637 -4.272 10.091 1.00 74.38 122 MET A O 1
ATOM 950 N N . ARG A 1 123 ? -5.957 -5.878 11.633 1.00 73.62 123 ARG A N 1
ATOM 951 C CA . ARG A 1 123 ? -6.956 -5.138 12.413 1.00 73.62 123 ARG A CA 1
ATOM 952 C C . ARG A 1 123 ? -6.352 -3.900 13.081 1.00 73.62 123 ARG A C 1
ATOM 954 O O . ARG A 1 123 ? -6.889 -2.813 12.893 1.00 73.62 123 ARG A O 1
ATOM 961 N N . THR A 1 124 ? -5.216 -4.037 13.768 1.00 81.62 124 THR A N 1
ATOM 962 C CA . THR A 1 124 ? -4.517 -2.903 14.402 1.00 81.62 124 THR A CA 1
ATOM 963 C C . THR A 1 124 ? -4.105 -1.837 13.381 1.00 81.62 124 THR A C 1
ATOM 965 O O . THR A 1 124 ? -4.270 -0.644 13.631 1.00 81.62 124 THR A O 1
ATOM 968 N N . LEU A 1 125 ? -3.637 -2.241 12.194 1.00 79.12 125 LEU A N 1
ATOM 969 C CA . LEU A 1 125 ? -3.356 -1.303 11.101 1.00 79.12 125 LEU A CA 1
ATOM 970 C C . LEU A 1 125 ? -4.628 -0.573 10.647 1.00 79.12 125 LEU A C 1
ATOM 972 O O . LEU A 1 125 ? -4.643 0.651 10.527 1.00 79.12 125 LEU A O 1
ATOM 976 N N . ALA A 1 126 ? -5.720 -1.305 10.422 1.00 73.94 126 ALA A N 1
ATOM 977 C CA . ALA A 1 126 ? -6.981 -0.709 9.990 1.00 73.94 126 ALA A CA 1
ATOM 978 C C . ALA A 1 126 ? -7.562 0.276 11.025 1.00 73.94 126 ALA A C 1
ATOM 980 O O . ALA A 1 126 ? -8.174 1.276 10.636 1.00 73.94 126 ALA A O 1
ATOM 981 N N . GLU A 1 127 ? -7.368 0.022 12.320 1.00 78.94 127 GLU A N 1
ATOM 982 C CA . GLU A 1 127 ? -7.727 0.923 13.424 1.00 78.94 127 GLU A CA 1
ATOM 983 C C . GLU A 1 127 ? -6.870 2.194 13.404 1.00 78.94 127 GLU A C 1
ATOM 985 O O . GLU A 1 127 ? -7.421 3.289 13.282 1.00 78.94 127 GLU A O 1
ATOM 990 N N . LYS A 1 128 ? -5.536 2.054 13.363 1.00 82.69 128 LYS A N 1
ATOM 991 C CA . LYS A 1 128 ? -4.579 3.175 13.300 1.00 82.69 128 LYS A CA 1
ATOM 992 C C . LYS A 1 128 ? -4.927 4.191 12.213 1.00 82.69 128 LYS A C 1
ATOM 994 O O . LYS A 1 128 ? -4.911 5.398 12.454 1.00 82.69 128 LYS A O 1
ATOM 999 N N . TYR A 1 129 ? -5.239 3.718 11.008 1.00 79.06 129 TYR A N 1
ATOM 1000 C CA . TYR A 1 129 ? -5.591 4.612 9.905 1.00 79.06 129 TYR A CA 1
ATOM 1001 C C . TYR A 1 129 ? -7.057 5.057 9.949 1.00 79.06 129 TYR A C 1
ATOM 1003 O O . TYR A 1 129 ? -7.373 6.135 9.447 1.00 79.06 129 TYR A O 1
ATOM 1011 N N . SER A 1 130 ? -7.957 4.291 10.578 1.00 70.56 130 SER A N 1
ATOM 1012 C CA . SER A 1 130 ? -9.339 4.731 10.797 1.00 70.56 130 SER A CA 1
ATOM 1013 C C . SER A 1 130 ? -9.396 5.966 11.688 1.00 70.56 130 SER A C 1
ATOM 1015 O O . SER A 1 130 ? -10.110 6.900 11.339 1.00 70.56 130 SER A O 1
ATOM 1017 N N . ASP A 1 131 ? -8.632 6.003 12.777 1.00 65.25 131 ASP A N 1
ATOM 1018 C CA . ASP A 1 131 ? -8.612 7.147 13.695 1.00 65.25 131 ASP A CA 1
ATOM 1019 C C . ASP A 1 131 ? -8.012 8.382 13.026 1.00 65.25 131 ASP A C 1
ATOM 1021 O O . ASP A 1 131 ? -8.568 9.475 13.104 1.00 65.25 131 ASP A O 1
ATOM 1025 N N . GLN A 1 132 ? -6.938 8.200 12.254 1.00 65.12 132 GLN A N 1
ATOM 1026 C CA . GLN A 1 132 ? -6.332 9.283 11.478 1.00 65.12 132 GLN A CA 1
ATOM 1027 C C . GLN A 1 132 ? -7.263 9.849 10.401 1.00 65.12 132 GLN A C 1
ATOM 1029 O O . GLN A 1 132 ? -7.137 11.023 10.060 1.00 65.12 132 GLN A O 1
ATOM 1034 N N . ILE A 1 133 ? -8.187 9.047 9.861 1.00 57.03 133 ILE A N 1
ATOM 1035 C CA . ILE A 1 133 ? -9.227 9.530 8.943 1.00 57.03 133 ILE A CA 1
ATOM 1036 C C . ILE A 1 133 ? -10.397 10.169 9.708 1.00 57.03 133 ILE A C 1
ATOM 1038 O O . ILE A 1 133 ? -10.910 11.200 9.280 1.00 57.03 133 ILE A O 1
ATOM 1042 N N . LEU A 1 134 ? -10.803 9.619 10.856 1.00 47.19 134 LEU A N 1
ATOM 1043 C CA . LEU A 1 134 ? -11.901 10.151 11.674 1.00 47.19 134 LEU A CA 1
ATOM 1044 C C . LEU A 1 134 ? -11.567 11.511 12.310 1.00 47.19 134 LEU A C 1
ATOM 1046 O O . LEU A 1 134 ? -12.421 12.396 12.320 1.00 47.19 134 LEU A O 1
ATOM 1050 N N . ILE A 1 135 ? -10.322 11.726 12.749 1.00 49.31 135 ILE A N 1
ATOM 1051 C CA . ILE A 1 135 ? -9.844 13.017 13.286 1.00 49.31 135 ILE A CA 1
ATOM 1052 C C . ILE A 1 135 ? -10.019 14.161 12.268 1.00 49.31 135 ILE A C 1
ATOM 1054 O O . ILE A 1 135 ? -10.177 15.318 12.653 1.00 49.31 135 ILE A O 1
ATOM 1058 N N . LEU A 1 136 ? -10.044 13.859 10.968 1.00 45.12 136 LEU A N 1
ATOM 1059 C CA . LEU A 1 136 ? -10.192 14.864 9.911 1.00 45.12 136 LEU A CA 1
ATOM 1060 C C . LEU A 1 136 ? -11.641 15.261 9.664 1.00 45.12 136 LEU A C 1
ATOM 1062 O O . LEU A 1 136 ? -11.911 16.420 9.369 1.00 45.12 136 LEU A O 1
ATOM 1066 N N . HIS A 1 137 ? -12.575 14.326 9.823 1.00 46.59 137 HIS A N 1
ATOM 1067 C CA . HIS A 1 137 ? -13.999 14.609 9.664 1.00 46.59 137 HIS A CA 1
ATOM 1068 C C . HIS A 1 137 ? -14.604 15.361 10.860 1.00 46.59 137 HIS A C 1
ATOM 1070 O O . HIS A 1 137 ? -15.672 15.940 10.713 1.00 46.59 137 HIS A O 1
ATOM 1076 N N . SER A 1 138 ? -13.916 15.393 12.008 1.00 37.88 138 SER A N 1
ATOM 1077 C CA . SER A 1 138 ? -14.327 16.139 13.211 1.00 37.88 138 SER A CA 1
ATOM 1078 C C . SER A 1 138 ? -13.895 17.619 13.204 1.00 37.88 138 SER A C 1
ATOM 1080 O O . SER A 1 138 ? -14.328 18.400 14.041 1.00 37.88 138 SER A O 1
ATOM 1082 N N . LYS A 1 139 ? -13.031 18.031 12.263 1.00 38.94 139 LYS A N 1
ATOM 1083 C CA . LYS A 1 139 ? -12.516 19.412 12.146 1.00 38.94 139 LYS A CA 1
ATOM 1084 C C . LYS A 1 139 ? -13.235 20.265 11.084 1.00 38.94 139 LYS A C 1
ATOM 1086 O O . LYS A 1 139 ? -12.633 21.207 10.570 1.00 38.94 139 LYS A O 1
ATOM 1091 N N . LYS A 1 140 ? -14.478 19.930 10.732 1.00 39.19 140 LYS A N 1
ATOM 1092 C CA . LYS A 1 140 ? -15.321 20.757 9.855 1.00 39.19 140 LYS A CA 1
ATOM 1093 C C . LYS A 1 140 ? -16.304 21.585 10.661 1.00 39.19 140 LYS A C 1
ATOM 1095 O O . LYS A 1 140 ? -16.923 20.997 11.571 1.00 39.19 140 LYS A O 1
#

Sequence (140 aa):
MAILAKLLRCFKNKVHHHAHNNNVALDQEQEENSCGYFDREFKNMAFFFGEVALNDYHATISYSPSTLAVSAIYAAMCVLKKSHGSKQIFLNTNQSHSKGEVTLCAGMLQRLASMAPTGKLMRTLAEKYSDQILILHSKK

Radius of gyration: 15.98 Å; chains: 1; bounding box: 35×34×40 Å

Organism: Quercus suber (NCBI:txid58331)

Secondary structure (DSSP, 8-state):
-HHHHHHHHHHHHHSS-------------------S---HHHHHHHHHHHHHHHT-HHHHHHS-HHHHHHHHHHHHHHHTT--HHHHHHHHHH-TTS-HHHHHHHHHHHHHHHHTTTT-HHHHHHHHHHHHHHHHHHTT-